Protein AF-A0A3C0WZW7-F1 (afdb_monomer_lite)

Foldseek 3Di:
DEAELVQQKDFDKDAAALPDQWWKKKFKDFPNDTQWIDDTHDHGGIDGMTGTDPCSSVVDDFDKTKIWIWMWIARPVVRDTDPDIDIGIDIYGYDD

Sequence (96 aa):
MDIDLTKRKASLVFGNPAKSNQDAIVQLVISDTVILQSGSLTPGTKATELDLAEGAEKKLTAGVYDGKFVVSFYDRATDRWATLNAEIPVTVTVTK

Structure (mmCIF, N/CA/C/O backbone):
data_AF-A0A3C0WZW7-F1
#
_entry.id   AF-A0A3C0WZW7-F1
#
loop_
_atom_site.group_PDB
_atom_site.id
_atom_site.type_symbol
_atom_site.label_atom_id
_atom_site.label_alt_id
_atom_site.label_comp_id
_atom_site.label_asym_id
_atom_site.label_entity_id
_atom_site.label_seq_id
_atom_site.pdbx_PDB_ins_code
_atom_site.Cartn_x
_atom_site.Cartn_y
_atom_site.Cartn_z
_atom_site.occupancy
_atom_site.B_iso_or_equiv
_atom_site.auth_seq_id
_atom_site.auth_comp_id
_atom_site.auth_asym_id
_atom_site.auth_atom_id
_atom_site.pdbx_PDB_model_num
ATOM 1 N N . MET A 1 1 ? 0.762 5.755 9.281 1.00 90.06 1 MET A N 1
ATOM 2 C CA . MET A 1 1 ? -0.077 6.182 8.137 1.00 90.06 1 MET A CA 1
ATOM 3 C C . MET A 1 1 ? -1.507 6.313 8.609 1.00 90.06 1 MET A C 1
ATOM 5 O O . MET A 1 1 ? -1.848 5.654 9.585 1.00 90.06 1 MET A O 1
ATOM 9 N N . ASP A 1 2 ? -2.325 7.095 7.914 1.00 94.38 2 ASP A N 1
ATOM 10 C CA . ASP A 1 2 ? -3.684 7.411 8.358 1.00 94.38 2 ASP A CA 1
ATOM 11 C C . ASP A 1 2 ? -4.720 6.941 7.337 1.00 94.38 2 ASP A C 1
ATOM 13 O O . ASP A 1 2 ? -4.535 7.121 6.129 1.00 94.38 2 ASP A O 1
ATOM 17 N N . ILE A 1 3 ? -5.801 6.341 7.832 1.00 96.19 3 ILE A N 1
ATOM 18 C CA . ILE A 1 3 ? -6.982 5.932 7.069 1.00 96.19 3 ILE A CA 1
ATOM 19 C C . ILE A 1 3 ? -8.182 6.720 7.580 1.00 96.19 3 ILE A C 1
ATOM 21 O O . ILE A 1 3 ? -8.480 6.674 8.768 1.00 96.19 3 ILE A O 1
ATOM 25 N N . ASP A 1 4 ? -8.904 7.368 6.673 1.00 95.94 4 ASP A N 1
ATOM 26 C CA . ASP A 1 4 ? -10.168 8.050 6.935 1.00 95.94 4 ASP A CA 1
ATOM 27 C C . ASP A 1 4 ? -11.314 7.195 6.370 1.00 95.94 4 ASP A C 1
ATOM 29 O O . ASP A 1 4 ? -11.477 7.067 5.150 1.00 95.94 4 ASP A O 1
ATOM 33 N N . LEU A 1 5 ? -12.100 6.575 7.257 1.00 94.19 5 LEU A N 1
ATOM 34 C CA . LEU A 1 5 ? -13.209 5.694 6.870 1.00 94.19 5 LEU A CA 1
ATOM 35 C C . LEU A 1 5 ? -14.392 6.453 6.258 1.00 94.19 5 LEU A C 1
ATOM 37 O O . LEU A 1 5 ? -15.138 5.867 5.473 1.00 94.19 5 LEU A O 1
ATOM 41 N N . THR A 1 6 ? -14.563 7.738 6.577 1.00 93.06 6 THR A N 1
ATOM 42 C CA . THR A 1 6 ? -15.632 8.573 6.012 1.00 93.06 6 THR A CA 1
ATOM 43 C C . THR A 1 6 ? -15.308 8.955 4.574 1.00 93.06 6 THR A C 1
ATOM 45 O O . THR A 1 6 ? -16.166 8.864 3.695 1.00 93.06 6 THR A O 1
ATOM 48 N N . LYS A 1 7 ? -14.052 9.324 4.302 1.00 94.19 7 LYS A N 1
ATOM 49 C CA . LYS A 1 7 ? -13.572 9.596 2.941 1.00 94.19 7 LYS A CA 1
ATOM 50 C C . LYS A 1 7 ? -13.263 8.329 2.150 1.00 94.19 7 LYS A C 1
ATOM 52 O O . LYS A 1 7 ? -13.147 8.412 0.933 1.00 94.19 7 LYS A O 1
ATOM 57 N N . ARG A 1 8 ? -13.135 7.181 2.828 1.00 94.50 8 ARG A N 1
ATOM 58 C CA . ARG A 1 8 ? -12.667 5.901 2.270 1.00 94.50 8 ARG A CA 1
ATOM 59 C C . ARG A 1 8 ? -11.294 6.041 1.612 1.00 94.50 8 ARG A C 1
ATOM 61 O O . ARG A 1 8 ? -11.050 5.480 0.548 1.00 94.50 8 ARG A O 1
ATOM 68 N N . LYS A 1 9 ? -10.397 6.786 2.262 1.00 94.81 9 LYS A N 1
ATOM 69 C CA . LYS A 1 9 ? -9.061 7.099 1.742 1.00 94.81 9 LYS A CA 1
ATOM 70 C C . LYS A 1 9 ? -7.966 6.869 2.765 1.00 94.81 9 LYS A C 1
ATOM 72 O O . LYS A 1 9 ? -8.195 6.987 3.966 1.00 94.81 9 LYS A O 1
ATOM 77 N N . ALA A 1 10 ? -6.763 6.599 2.276 1.00 94.44 10 ALA A N 1
ATOM 78 C CA . ALA A 1 10 ? -5.565 6.515 3.090 1.00 94.44 10 ALA A CA 1
ATOM 79 C C . ALA A 1 10 ? -4.457 7.421 2.560 1.00 94.44 10 ALA A C 1
ATOM 81 O O . ALA A 1 10 ? -4.250 7.527 1.350 1.00 94.44 10 ALA A O 1
ATOM 82 N N . SER A 1 11 ? -3.699 8.008 3.484 1.00 91.50 11 SER A N 1
ATOM 83 C CA . SER A 1 11 ? -2.497 8.781 3.170 1.00 91.50 11 SER A CA 1
ATOM 84 C C . SER A 1 11 ? -1.266 7.876 3.202 1.00 91.50 11 SER A C 1
ATOM 86 O O . SER A 1 11 ? -0.954 7.269 4.227 1.00 91.50 11 SER A O 1
ATOM 88 N N . LEU A 1 12 ? -0.540 7.809 2.089 1.00 89.81 12 LEU A N 1
ATOM 89 C CA . LEU A 1 12 ? 0.700 7.044 1.938 1.00 89.81 12 LEU A CA 1
ATOM 90 C C . LEU A 1 12 ? 1.614 7.809 1.002 1.00 89.81 12 LEU A C 1
ATOM 92 O O . LEU A 1 12 ? 1.194 8.105 -0.102 1.00 89.81 12 LEU A O 1
ATOM 96 N N . VAL A 1 13 ? 2.874 8.024 1.369 1.00 89.69 13 VAL A N 1
ATOM 97 C CA . VAL A 1 13 ? 3.875 8.554 0.436 1.00 89.69 13 VAL A CA 1
ATOM 98 C C . VAL A 1 13 ? 4.778 7.420 -0.029 1.00 89.69 13 VAL A C 1
ATOM 100 O O . VAL A 1 13 ? 5.656 6.978 0.707 1.00 89.69 13 VAL A O 1
ATOM 103 N N . PHE A 1 14 ? 4.573 6.966 -1.263 1.00 91.31 14 PHE A N 1
ATOM 104 C CA . PHE A 1 14 ? 5.459 6.015 -1.931 1.00 91.31 14 PHE A CA 1
ATOM 105 C C . PHE A 1 14 ? 5.828 6.536 -3.319 1.00 91.31 14 PHE A C 1
ATOM 107 O O . PHE A 1 14 ? 4.953 6.896 -4.103 1.00 91.31 14 PHE A O 1
ATOM 114 N N . GLY A 1 15 ? 7.122 6.574 -3.636 1.00 93.25 15 GLY A N 1
ATOM 115 C CA . GLY A 1 15 ? 7.626 6.997 -4.942 1.00 93.25 15 GLY A CA 1
ATOM 116 C C . GLY A 1 15 ? 8.411 5.884 -5.617 1.00 93.25 15 GLY A C 1
ATOM 117 O O . GLY A 1 15 ? 9.309 5.319 -4.999 1.00 93.25 15 GLY A O 1
ATOM 118 N N . ASN A 1 16 ? 8.115 5.612 -6.889 1.00 94.38 16 ASN A N 1
ATOM 119 C CA . ASN A 1 16 ? 8.959 4.768 -7.725 1.00 94.38 16 ASN A CA 1
ATOM 120 C C . ASN A 1 16 ? 10.080 5.638 -8.332 1.00 94.38 16 ASN A C 1
ATOM 122 O O . ASN A 1 16 ? 9.778 6.543 -9.118 1.00 94.38 16 ASN A O 1
ATOM 126 N N . PRO A 1 17 ? 11.365 5.429 -7.984 1.00 93.25 17 PRO A N 1
ATOM 127 C CA . PRO A 1 17 ? 12.455 6.259 -8.491 1.00 93.25 17 PRO A CA 1
ATOM 128 C C . PRO A 1 17 ? 12.511 6.292 -10.023 1.00 93.25 17 PRO A C 1
ATOM 130 O O . PRO A 1 17 ? 12.318 5.278 -10.684 1.00 93.25 17 PRO A O 1
ATOM 133 N N . ALA A 1 18 ? 12.873 7.438 -10.608 1.00 92.25 18 ALA A N 1
ATOM 134 C CA . ALA A 1 18 ? 12.990 7.583 -12.068 1.00 92.25 18 ALA A CA 1
ATOM 135 C C . ALA A 1 18 ? 14.049 6.662 -12.703 1.00 92.25 18 ALA A C 1
ATOM 137 O O . ALA A 1 18 ? 13.983 6.369 -13.889 1.00 92.25 18 ALA A O 1
ATOM 138 N N . LYS A 1 19 ? 15.027 6.206 -11.911 1.00 91.19 19 LYS A N 1
ATOM 139 C CA . LYS A 1 19 ? 16.056 5.247 -12.339 1.00 91.19 19 LYS A CA 1
ATOM 140 C C . LYS A 1 19 ? 15.605 3.785 -12.241 1.00 91.19 19 LYS A C 1
ATOM 142 O O . LYS A 1 19 ? 16.391 2.906 -12.579 1.00 91.19 19 LYS A O 1
ATOM 147 N N . SER A 1 20 ? 14.399 3.522 -11.736 1.00 88.19 20 SER A N 1
ATOM 148 C CA . SER A 1 20 ? 13.856 2.169 -11.692 1.00 88.19 20 SER A CA 1
ATOM 149 C C . SER A 1 20 ? 13.656 1.639 -13.108 1.00 88.19 20 SER A C 1
ATOM 151 O O . SER A 1 20 ? 13.237 2.366 -14.007 1.00 88.19 20 SER A O 1
ATOM 153 N N . ASN A 1 21 ? 13.946 0.359 -13.294 1.00 89.31 21 ASN A N 1
ATOM 154 C CA . ASN A 1 21 ? 13.645 -0.391 -14.508 1.00 89.31 21 ASN A CA 1
ATOM 155 C C . ASN A 1 21 ? 12.337 -1.193 -14.388 1.00 89.31 21 ASN A C 1
ATOM 157 O O . ASN A 1 21 ? 11.978 -1.899 -15.324 1.00 89.31 21 ASN A O 1
ATOM 161 N N . GLN A 1 22 ? 11.642 -1.101 -13.252 1.00 92.38 22 GLN A N 1
ATOM 162 C CA . GLN A 1 22 ? 10.438 -1.870 -12.948 1.00 92.38 22 GLN A CA 1
ATOM 163 C C . GLN A 1 22 ? 9.302 -0.944 -12.517 1.00 92.38 22 GLN A C 1
ATOM 165 O O . GLN A 1 22 ? 9.507 0.067 -11.832 1.00 92.38 22 GLN A O 1
ATOM 170 N N . ASP A 1 23 ? 8.091 -1.317 -12.905 1.00 94.44 23 ASP A N 1
ATOM 171 C CA . ASP A 1 23 ? 6.878 -0.750 -12.338 1.00 94.44 23 ASP A CA 1
ATOM 172 C C . ASP A 1 23 ? 6.679 -1.307 -10.922 1.00 94.44 23 ASP A C 1
ATOM 174 O O . ASP A 1 23 ? 7.098 -2.425 -10.621 1.00 94.44 23 ASP A O 1
ATOM 178 N N . ALA A 1 24 ? 6.038 -0.536 -10.048 1.00 94.81 24 ALA A N 1
ATOM 179 C CA . ALA A 1 24 ? 5.757 -0.953 -8.680 1.00 94.81 24 ALA A CA 1
ATOM 180 C C . ALA A 1 24 ? 4.252 -0.958 -8.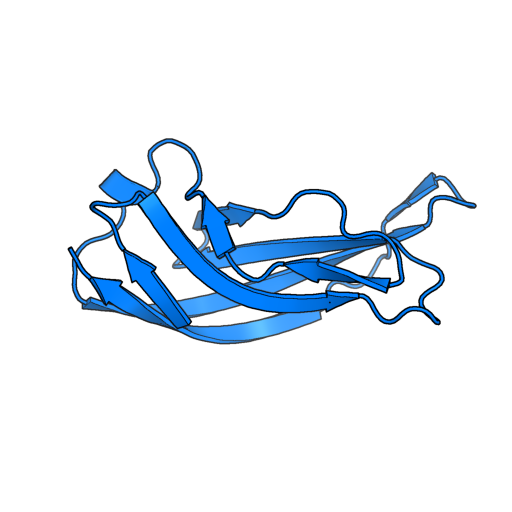406 1.00 94.81 24 ALA A C 1
ATOM 182 O O . ALA A 1 24 ? 3.536 -0.045 -8.813 1.00 94.81 24 ALA A O 1
ATOM 183 N N . ILE A 1 25 ? 3.780 -1.953 -7.662 1.00 95.38 25 ILE A N 1
ATOM 184 C CA . ILE A 1 25 ? 2.450 -1.958 -7.051 1.00 95.38 25 ILE A CA 1
ATOM 185 C C . ILE A 1 25 ? 2.629 -2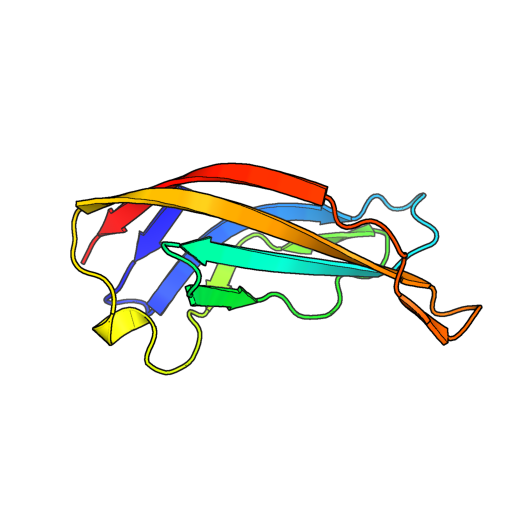.001 -5.542 1.00 95.38 25 ILE A C 1
ATOM 187 O O . ILE A 1 25 ? 3.404 -2.807 -5.028 1.00 95.38 25 ILE A O 1
ATOM 191 N N . VAL A 1 26 ? 1.899 -1.142 -4.836 1.00 95.75 26 VAL A N 1
ATOM 192 C CA . VAL A 1 26 ? 1.923 -1.061 -3.378 1.00 95.75 26 VAL A CA 1
ATOM 193 C C . VAL A 1 26 ? 0.569 -1.474 -2.830 1.00 95.75 26 VAL A C 1
ATOM 195 O O . VAL A 1 26 ? -0.460 -0.926 -3.222 1.00 95.75 26 VAL A O 1
ATOM 198 N N . GLN A 1 27 ? 0.572 -2.416 -1.896 1.00 96.56 27 GLN A N 1
ATOM 199 C CA . GLN A 1 27 ? -0.611 -2.860 -1.168 1.00 96.56 27 GLN A CA 1
ATOM 200 C C . GLN A 1 27 ? -0.420 -2.615 0.320 1.00 96.56 27 GLN A C 1
ATOM 202 O O . GLN A 1 27 ? 0.664 -2.861 0.839 1.00 96.56 27 GLN A O 1
ATOM 207 N N . LEU A 1 28 ? -1.471 -2.188 1.016 1.00 96.56 28 LEU A N 1
ATOM 208 C CA . LEU A 1 28 ? -1.504 -2.239 2.476 1.00 96.56 28 LEU A CA 1
ATOM 209 C C . LEU A 1 28 ? -2.233 -3.502 2.906 1.00 96.56 28 LEU A C 1
ATOM 211 O O . LEU A 1 28 ? -3.383 -3.715 2.516 1.00 96.56 28 LEU A O 1
ATOM 215 N N . VAL A 1 29 ? -1.592 -4.281 3.766 1.00 96.38 29 VAL A N 1
ATOM 216 C CA . VAL A 1 29 ? -2.176 -5.467 4.382 1.00 96.38 29 VAL A CA 1
ATOM 217 C C . VAL A 1 29 ? -2.283 -5.244 5.885 1.00 96.38 29 VAL A C 1
ATOM 219 O O . VAL A 1 29 ? -1.291 -4.920 6.538 1.00 96.38 29 VAL A O 1
ATOM 222 N N . ILE A 1 30 ? -3.484 -5.429 6.430 1.00 95.81 30 ILE A N 1
ATOM 223 C CA . ILE A 1 30 ? -3.756 -5.453 7.873 1.00 95.81 30 ILE A CA 1
ATOM 224 C C . ILE A 1 30 ? -4.431 -6.789 8.169 1.00 95.81 30 ILE A C 1
ATOM 226 O O . ILE A 1 30 ? -5.427 -7.116 7.524 1.00 95.81 30 ILE A O 1
ATOM 230 N N . SER A 1 31 ? -3.881 -7.569 9.106 1.00 92.12 31 SER A N 1
ATOM 231 C CA . SER A 1 31 ? -4.407 -8.896 9.480 1.00 92.12 31 SER A CA 1
ATOM 232 C C . SER A 1 31 ? -4.745 -9.773 8.259 1.00 92.12 31 SER A C 1
ATOM 234 O O . SER A 1 31 ? -5.884 -10.203 8.083 1.00 92.12 31 SER A O 1
ATOM 236 N N . ASP A 1 32 ? -3.768 -9.945 7.363 1.00 90.38 32 ASP A N 1
ATOM 237 C CA . ASP A 1 32 ? -3.863 -10.722 6.111 1.00 90.38 32 ASP A CA 1
ATOM 238 C C . ASP A 1 32 ? -4.949 -10.268 5.117 1.00 90.38 32 ASP A C 1
ATOM 240 O O . ASP A 1 32 ? -5.218 -10.931 4.116 1.00 90.38 32 ASP A O 1
ATOM 244 N N . THR A 1 33 ? -5.550 -9.098 5.340 1.00 92.75 33 THR A N 1
ATOM 245 C CA . THR A 1 33 ? -6.522 -8.492 4.431 1.00 92.75 33 THR A CA 1
ATOM 246 C C . THR A 1 33 ? -5.891 -7.319 3.697 1.00 92.75 33 THR A C 1
ATOM 248 O O . THR A 1 33 ? -5.376 -6.391 4.321 1.00 92.75 33 THR A O 1
ATOM 251 N N . VAL A 1 34 ? -5.979 -7.323 2.365 1.00 95.56 34 VAL A N 1
ATOM 252 C CA . VAL A 1 34 ? -5.618 -6.160 1.546 1.00 95.56 34 VAL A CA 1
ATOM 253 C C . VAL A 1 34 ? -6.654 -5.059 1.774 1.00 95.56 34 VAL A C 1
ATOM 255 O O . VAL A 1 34 ? -7.831 -5.224 1.458 1.00 95.56 34 VAL A O 1
ATOM 258 N N . ILE A 1 35 ? -6.211 -3.943 2.346 1.00 96.56 35 ILE A N 1
ATOM 259 C CA . ILE A 1 35 ? -7.054 -2.786 2.674 1.00 96.56 35 ILE A CA 1
ATOM 260 C C . ILE A 1 35 ? -7.105 -1.790 1.520 1.00 96.56 35 ILE A C 1
ATOM 262 O O . ILE A 1 35 ? -8.131 -1.157 1.292 1.00 96.56 35 ILE A O 1
ATOM 266 N N . LEU A 1 36 ? -6.002 -1.655 0.789 1.00 95.56 36 LEU A N 1
ATOM 267 C CA . LEU A 1 36 ? -5.891 -0.820 -0.401 1.00 95.56 36 LEU A CA 1
ATOM 268 C C . LEU A 1 36 ? -4.774 -1.337 -1.298 1.00 95.56 36 LEU A C 1
ATOM 270 O O . LEU A 1 36 ? -3.887 -2.075 -0.855 1.00 95.56 36 LEU A O 1
ATOM 274 N N . GLN A 1 37 ? -4.817 -0.912 -2.553 1.00 95.69 37 GLN A N 1
ATOM 275 C CA . GLN A 1 37 ? -3.822 -1.234 -3.559 1.00 95.69 37 GLN A CA 1
ATOM 276 C C . GLN A 1 37 ? -3.669 -0.053 -4.519 1.00 95.69 37 GLN A C 1
ATOM 278 O O . GLN A 1 37 ? -4.659 0.527 -4.960 1.00 95.69 37 GLN A O 1
ATOM 283 N N . SER A 1 38 ? -2.431 0.291 -4.864 1.00 94.88 38 SER A N 1
ATOM 284 C CA . SER A 1 38 ? -2.154 1.259 -5.921 1.00 94.88 38 SER A CA 1
ATOM 285 C C . SER A 1 38 ? -2.396 0.666 -7.312 1.00 94.88 38 SER A C 1
ATOM 287 O O . SER A 1 38 ? -2.316 -0.543 -7.526 1.00 94.88 38 SER A O 1
ATOM 289 N N . GLY A 1 39 ? -2.582 1.530 -8.308 1.00 92.81 39 GLY A N 1
ATOM 290 C CA . GLY A 1 39 ? -2.317 1.139 -9.695 1.00 92.81 39 GLY A CA 1
ATOM 291 C C . GLY A 1 39 ? -0.828 0.840 -9.929 1.00 92.81 39 GLY A C 1
ATOM 292 O O . GLY A 1 39 ? -0.009 0.929 -9.007 1.00 92.81 39 GLY A O 1
ATOM 293 N N . SER A 1 40 ? -0.472 0.536 -11.181 1.00 93.06 40 SER A N 1
ATOM 294 C CA . SER A 1 40 ? 0.936 0.444 -11.582 1.00 93.06 40 SER A CA 1
ATOM 295 C C . SER A 1 40 ? 1.612 1.812 -11.457 1.00 93.06 40 SER A C 1
ATOM 297 O O . SER A 1 40 ? 1.227 2.772 -12.128 1.00 93.06 40 SER A O 1
ATOM 299 N N . LEU A 1 41 ? 2.618 1.904 -10.591 1.00 94.69 41 LEU A N 1
ATOM 300 C CA . LEU A 1 41 ? 3.471 3.074 -10.438 1.00 94.69 41 LEU A CA 1
ATOM 301 C C . LEU A 1 41 ? 4.670 2.909 -11.365 1.00 94.69 41 LEU A C 1
ATOM 303 O O . LEU A 1 41 ? 5.630 2.213 -11.035 1.00 94.69 41 LEU A O 1
ATOM 307 N N . THR A 1 42 ? 4.634 3.553 -12.528 1.00 95.00 42 THR A N 1
ATOM 308 C CA . THR A 1 42 ? 5.767 3.553 -13.462 1.00 95.00 42 THR A CA 1
ATOM 309 C C . THR A 1 42 ? 6.956 4.340 -12.890 1.00 95.00 42 THR A C 1
ATOM 311 O O . THR A 1 42 ? 6.750 5.214 -12.037 1.00 95.00 42 THR A O 1
ATOM 314 N N . PRO A 1 43 ? 8.199 4.105 -13.350 1.00 94.62 43 PRO A N 1
ATOM 315 C CA . PRO A 1 43 ? 9.363 4.870 -12.901 1.00 94.62 43 PRO A CA 1
ATOM 316 C C . PRO A 1 43 ? 9.135 6.389 -12.962 1.00 94.62 43 PRO A C 1
ATOM 318 O O . PRO A 1 43 ? 8.623 6.915 -13.949 1.00 94.62 43 PRO A O 1
ATOM 321 N N . GLY A 1 44 ? 9.488 7.095 -11.886 1.00 95.50 44 GLY A N 1
ATOM 322 C CA . GLY A 1 44 ? 9.311 8.545 -11.742 1.00 95.50 44 GLY A CA 1
ATOM 323 C C . GLY A 1 44 ? 7.947 8.987 -11.196 1.00 95.50 44 GLY A C 1
ATOM 324 O O . GLY A 1 44 ? 7.747 10.182 -10.978 1.00 95.50 44 GLY A O 1
ATOM 325 N N . THR A 1 45 ? 7.017 8.060 -10.950 1.00 95.12 45 THR A N 1
ATOM 326 C CA . THR A 1 45 ? 5.690 8.366 -10.388 1.00 95.12 45 THR A CA 1
ATOM 327 C C . THR A 1 45 ? 5.624 8.130 -8.880 1.00 95.12 45 THR A C 1
ATOM 329 O O . THR A 1 45 ? 6.521 7.538 -8.275 1.00 95.12 45 THR A O 1
ATOM 332 N N . LYS A 1 46 ? 4.555 8.623 -8.246 1.00 94.31 46 LYS A N 1
ATOM 333 C CA . LYS A 1 46 ? 4.309 8.464 -6.810 1.00 94.31 46 LYS A CA 1
ATOM 334 C C . LYS A 1 46 ? 2.828 8.274 -6.510 1.00 94.31 46 LYS A C 1
ATOM 336 O O . LYS A 1 46 ? 1.983 8.830 -7.207 1.00 94.31 46 LYS A O 1
ATOM 341 N N . ALA A 1 47 ? 2.547 7.556 -5.430 1.00 93.25 47 ALA A N 1
ATOM 342 C CA . ALA A 1 47 ? 1.261 7.537 -4.754 1.00 93.25 47 ALA A CA 1
ATOM 343 C C . ALA A 1 47 ? 1.366 8.386 -3.480 1.00 93.25 47 ALA A C 1
ATOM 345 O O . ALA A 1 47 ? 2.350 8.282 -2.745 1.00 93.25 47 ALA A O 1
ATOM 346 N N . THR A 1 48 ? 0.375 9.249 -3.257 1.00 92.44 48 THR A N 1
ATOM 347 C CA . THR A 1 48 ? 0.260 10.098 -2.053 1.00 92.44 48 THR A CA 1
ATOM 348 C C . THR A 1 48 ? -1.033 9.843 -1.279 1.00 92.44 48 THR A C 1
ATOM 350 O O . THR A 1 48 ? -1.092 10.029 -0.066 1.00 92.44 48 THR A O 1
ATOM 353 N N . GLU A 1 49 ? -2.073 9.415 -1.989 1.00 93.62 49 GLU A N 1
ATOM 354 C CA . GLU A 1 49 ? -3.388 9.102 -1.450 1.00 93.62 49 GLU A CA 1
ATOM 355 C C . GLU A 1 49 ? -3.971 7.949 -2.268 1.00 93.62 49 GLU A C 1
ATOM 357 O O . GLU A 1 49 ? -3.790 7.913 -3.488 1.00 93.62 49 GLU A O 1
ATOM 362 N N . LEU A 1 50 ? -4.619 6.995 -1.603 1.00 95.69 50 LEU A N 1
ATOM 363 C CA . LEU A 1 50 ? -5.227 5.830 -2.241 1.00 95.69 50 LEU A CA 1
ATOM 364 C C . LEU A 1 50 ? -6.617 5.581 -1.665 1.00 95.69 50 LEU A C 1
ATOM 366 O O . LEU A 1 50 ? -6.833 5.731 -0.459 1.00 95.69 50 LEU A O 1
ATOM 370 N N . ASP A 1 51 ? -7.539 5.177 -2.532 1.00 95.56 51 ASP A N 1
ATOM 371 C CA . ASP A 1 51 ? -8.865 4.742 -2.118 1.00 95.56 51 ASP A CA 1
ATOM 372 C C . ASP A 1 51 ? -8.785 3.369 -1.439 1.00 95.56 51 ASP A C 1
ATOM 374 O O . ASP A 1 51 ? -7.960 2.514 -1.780 1.00 95.56 51 ASP A O 1
ATOM 378 N N . LEU A 1 52 ? -9.656 3.159 -0.456 1.00 95.44 52 LEU A N 1
ATOM 379 C CA . LEU A 1 52 ? -9.819 1.860 0.184 1.00 95.44 52 LEU A CA 1
ATOM 380 C C . LEU A 1 52 ? -10.414 0.860 -0.812 1.00 95.44 52 LEU A C 1
ATOM 382 O O . LEU A 1 52 ? -11.286 1.197 -1.616 1.00 95.44 52 LEU A O 1
ATOM 386 N N . ALA A 1 53 ? -9.977 -0.395 -0.715 1.00 94.31 53 ALA A N 1
ATOM 387 C CA . ALA A 1 53 ? -10.592 -1.490 -1.446 1.00 94.31 53 ALA A CA 1
ATOM 388 C C . ALA A 1 53 ? -12.082 -1.600 -1.088 1.00 94.31 53 ALA A C 1
ATOM 390 O O . ALA A 1 53 ? -12.511 -1.267 0.022 1.00 94.31 53 ALA A O 1
ATOM 391 N N . GLU A 1 54 ? -12.889 -2.079 -2.031 1.00 90.62 54 GLU A N 1
ATOM 392 C CA . GLU A 1 54 ? -14.330 -2.177 -1.831 1.00 90.62 54 GLU A CA 1
ATOM 393 C C . GLU A 1 54 ? -14.670 -3.043 -0.605 1.00 90.62 54 GLU A C 1
ATOM 395 O O . GLU A 1 54 ? -14.226 -4.185 -0.476 1.00 90.62 54 GLU A O 1
ATOM 400 N N . GLY A 1 55 ? -15.443 -2.482 0.330 1.00 88.38 55 GLY A N 1
ATOM 401 C CA . GLY A 1 55 ? -15.835 -3.160 1.563 1.00 88.38 55 GLY A CA 1
ATOM 402 C C . GLY A 1 55 ? -14.751 -3.216 2.643 1.00 88.38 55 GLY A C 1
ATOM 403 O O . GLY A 1 55 ? -15.037 -3.715 3.735 1.00 88.38 55 GLY A O 1
ATOM 404 N N . ALA A 1 56 ? -13.543 -2.691 2.404 1.00 90.81 56 ALA A N 1
ATOM 405 C CA . ALA A 1 56 ? -12.499 -2.612 3.426 1.00 90.81 56 ALA A CA 1
ATOM 406 C C . ALA A 1 56 ? -12.925 -1.713 4.596 1.00 90.81 56 ALA A C 1
ATOM 408 O O . ALA A 1 56 ? -12.627 -2.025 5.748 1.00 90.81 56 ALA A O 1
ATOM 409 N N . GLU A 1 57 ? -13.712 -0.662 4.334 1.00 89.12 57 GLU A N 1
ATOM 410 C CA . GLU A 1 57 ? -14.214 0.233 5.381 1.00 89.12 57 GLU A CA 1
ATOM 411 C C . GLU A 1 57 ? -15.120 -0.466 6.409 1.00 89.12 57 GLU A C 1
ATOM 413 O O . GLU A 1 57 ? -15.243 -0.006 7.539 1.00 89.12 57 GLU A O 1
ATOM 418 N N . LYS A 1 58 ? -15.733 -1.599 6.040 1.00 90.19 58 LYS A N 1
ATOM 419 C CA . LYS A 1 58 ? -16.594 -2.399 6.929 1.00 90.19 58 LYS A CA 1
ATOM 420 C C . LYS A 1 58 ? -15.802 -3.351 7.824 1.00 90.19 58 LYS A C 1
ATOM 422 O O . LYS A 1 58 ? -16.358 -3.896 8.772 1.00 90.19 58 LYS A O 1
ATOM 427 N N . LYS A 1 59 ? -14.529 -3.586 7.494 1.00 89.81 59 LYS A N 1
ATOM 428 C CA . LYS A 1 59 ? -13.622 -4.485 8.222 1.00 89.81 59 LYS A CA 1
ATOM 429 C C . LYS A 1 59 ? -12.746 -3.748 9.232 1.00 89.81 59 LYS A C 1
ATOM 431 O O . LYS A 1 59 ? -12.056 -4.390 10.015 1.00 89.81 59 LYS A O 1
ATOM 436 N N . LEU A 1 60 ? -12.764 -2.418 9.201 1.00 92.94 60 LEU A N 1
ATOM 437 C CA . LEU A 1 60 ? -11.963 -1.561 10.061 1.00 92.94 60 LEU A CA 1
ATOM 438 C C . LEU A 1 60 ? -12.863 -0.757 11.001 1.00 92.94 60 LEU A C 1
ATOM 440 O O . LEU A 1 60 ? -13.968 -0.348 10.649 1.00 92.94 60 LEU A O 1
ATOM 444 N N . THR A 1 61 ? -12.353 -0.496 12.197 1.00 94.62 61 THR A N 1
ATOM 445 C CA . THR A 1 61 ? -12.937 0.439 13.163 1.00 94.62 61 THR A CA 1
ATOM 446 C C . THR A 1 61 ? -11.906 1.503 13.508 1.00 94.62 61 THR A C 1
ATOM 448 O O . THR A 1 61 ? -10.717 1.301 13.280 1.00 94.62 61 THR A O 1
ATOM 451 N N . ALA A 1 62 ? -12.339 2.640 14.056 1.00 95.94 62 ALA A N 1
ATOM 452 C CA . ALA A 1 62 ? -11.395 3.653 14.517 1.00 95.94 62 ALA A CA 1
ATOM 453 C C . ALA A 1 62 ? -10.461 3.060 15.588 1.00 95.94 62 ALA A C 1
ATOM 455 O O . ALA A 1 62 ? -10.928 2.389 16.510 1.00 95.94 62 ALA A O 1
ATOM 456 N N . GLY A 1 63 ? -9.154 3.280 15.451 1.00 96.88 63 GLY A N 1
ATOM 457 C CA . GLY A 1 63 ? -8.148 2.631 16.289 1.00 96.88 63 GLY A CA 1
ATOM 458 C C . GLY A 1 63 ? -6.765 2.588 15.646 1.00 96.88 63 GLY A C 1
ATOM 459 O O . GLY A 1 63 ? -6.535 3.193 14.602 1.00 96.88 63 GLY A O 1
ATOM 460 N N . VAL A 1 64 ? -5.843 1.872 16.288 1.00 97.31 64 VAL A N 1
ATOM 461 C CA . VAL A 1 64 ? -4.466 1.682 15.811 1.00 97.31 64 VAL A CA 1
ATOM 462 C C . VAL A 1 64 ? -4.254 0.211 15.468 1.00 97.31 64 VAL A C 1
ATOM 464 O O . VAL A 1 64 ? -4.642 -0.662 16.242 1.00 97.31 64 VAL A O 1
ATOM 467 N N . TYR A 1 65 ? -3.638 -0.048 14.319 1.00 96.88 65 TYR A N 1
ATOM 468 C CA . TYR A 1 65 ? -3.367 -1.383 13.798 1.00 96.88 65 TYR A CA 1
ATOM 469 C C . TYR A 1 65 ? -1.905 -1.514 13.389 1.00 96.88 65 TYR A C 1
ATOM 471 O O . TYR A 1 65 ? -1.308 -0.570 12.865 1.00 96.88 65 TYR A O 1
ATOM 479 N N . ASP A 1 66 ? -1.369 -2.719 13.540 1.00 97.25 66 ASP A N 1
ATOM 480 C CA . ASP A 1 66 ? -0.151 -3.119 12.851 1.00 97.25 66 ASP A CA 1
ATOM 481 C C . ASP A 1 66 ? -0.507 -3.606 11.448 1.00 97.25 66 ASP A C 1
ATOM 483 O O . ASP A 1 66 ? -1.375 -4.462 11.251 1.00 97.25 66 ASP A O 1
ATOM 487 N N . GLY A 1 67 ? 0.165 -3.037 10.458 1.00 96.06 67 GLY A N 1
ATOM 488 C CA . GLY A 1 67 ? 0.041 -3.426 9.067 1.00 96.06 67 GLY A CA 1
ATOM 489 C C . GLY A 1 67 ? 1.402 -3.570 8.412 1.00 96.06 67 GLY A C 1
ATOM 490 O O . GLY A 1 67 ? 2.456 -3.330 9.007 1.00 96.06 67 GLY A O 1
ATOM 491 N N . LYS A 1 68 ? 1.377 -3.943 7.140 1.00 96.88 68 LYS A N 1
ATOM 492 C CA . LYS A 1 68 ? 2.558 -3.932 6.286 1.00 96.88 68 LYS A CA 1
ATOM 493 C C . LYS A 1 68 ? 2.211 -3.439 4.897 1.00 96.88 68 LYS A C 1
ATOM 495 O O . LYS A 1 68 ? 1.154 -3.767 4.358 1.00 96.88 68 LYS A O 1
ATOM 500 N N . PHE A 1 69 ? 3.126 -2.685 4.306 1.00 95.69 69 PHE A N 1
ATOM 501 C CA . PHE A 1 69 ? 3.132 -2.503 2.869 1.00 95.69 69 PHE A CA 1
ATOM 502 C C . PHE A 1 69 ? 3.786 -3.702 2.209 1.00 95.69 69 PHE A C 1
ATOM 504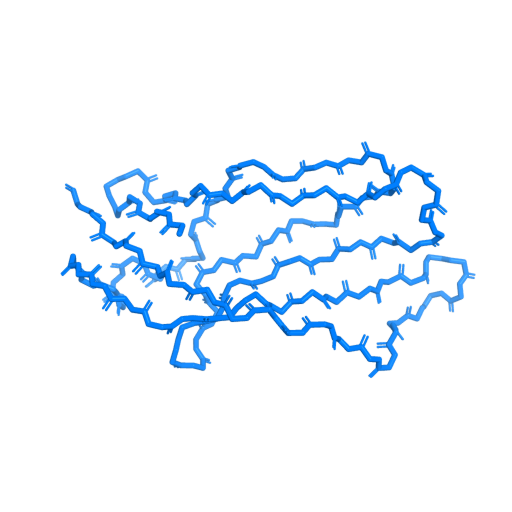 O O . PHE A 1 69 ? 4.899 -4.072 2.575 1.00 95.69 69 PHE A O 1
ATOM 511 N N . VAL A 1 70 ? 3.107 -4.274 1.225 1.00 96.19 70 VAL A N 1
ATOM 512 C CA . VAL A 1 70 ? 3.682 -5.247 0.300 1.00 96.19 70 VAL A CA 1
ATOM 513 C C . VAL A 1 70 ? 3.918 -4.518 -1.013 1.00 96.19 70 VAL A C 1
ATOM 515 O O . VAL A 1 70 ? 2.976 -4.035 -1.643 1.00 96.19 70 VAL A O 1
ATOM 518 N N . VAL A 1 71 ? 5.185 -4.397 -1.397 1.00 95.12 71 VAL A N 1
ATOM 519 C CA . VAL A 1 71 ? 5.598 -3.772 -2.652 1.00 95.12 71 VAL A CA 1
ATOM 520 C C . VAL A 1 71 ? 6.036 -4.869 -3.607 1.00 95.12 71 VAL A C 1
ATOM 522 O O . VAL A 1 71 ? 7.010 -5.578 -3.3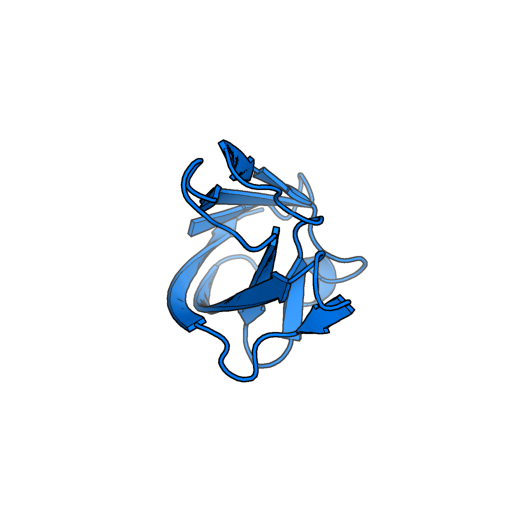46 1.00 95.12 71 VAL A O 1
ATOM 525 N N . SER A 1 72 ? 5.297 -4.997 -4.702 1.00 95.06 72 SER A N 1
ATOM 526 C CA . SER A 1 72 ? 5.578 -5.946 -5.777 1.00 95.06 72 SER A CA 1
ATOM 527 C C . SER A 1 72 ? 6.121 -5.191 -6.982 1.00 95.06 72 SER A C 1
ATOM 529 O O . SER A 1 72 ? 5.643 -4.098 -7.292 1.00 95.06 72 SER A O 1
ATOM 531 N N . PHE A 1 73 ? 7.096 -5.776 -7.672 1.00 92.75 73 PHE A N 1
ATOM 532 C CA . PHE A 1 73 ? 7.720 -5.152 -8.833 1.00 92.75 73 PHE A CA 1
ATOM 533 C C . PHE A 1 73 ? 7.436 -5.935 -10.107 1.00 92.75 73 PHE A C 1
ATOM 535 O O . PHE A 1 73 ? 7.514 -7.164 -10.124 1.00 92.75 73 PHE A O 1
ATOM 542 N N . TYR A 1 74 ? 7.130 -5.207 -11.174 1.00 92.44 74 TYR A N 1
ATOM 543 C CA . TYR A 1 74 ? 6.824 -5.760 -12.481 1.00 92.44 74 TYR A CA 1
ATOM 544 C C . TYR A 1 74 ? 7.816 -5.258 -13.525 1.00 92.44 74 TYR A C 1
ATOM 546 O O . TYR A 1 74 ? 7.960 -4.053 -13.746 1.00 92.44 74 TYR A O 1
ATOM 554 N N . ASP A 1 75 ? 8.489 -6.189 -14.191 1.00 89.75 75 ASP A N 1
ATOM 555 C CA . ASP A 1 75 ? 9.350 -5.900 -15.326 1.00 89.75 75 ASP A CA 1
ATOM 556 C C . ASP A 1 75 ? 8.537 -5.983 -16.624 1.00 89.75 75 ASP A C 1
ATOM 558 O O . ASP A 1 75 ? 8.220 -7.065 -17.122 1.00 89.75 75 ASP A O 1
ATOM 562 N N . ARG A 1 76 ? 8.226 -4.813 -17.195 1.00 81.81 76 ARG A N 1
ATOM 563 C CA . ARG A 1 76 ? 7.511 -4.696 -18.474 1.00 81.81 76 ARG A CA 1
ATOM 564 C C . ARG A 1 76 ? 8.323 -5.178 -19.675 1.00 81.81 76 ARG A C 1
ATOM 566 O O . ARG A 1 76 ? 7.728 -5.503 -20.695 1.00 81.81 76 ARG A O 1
ATOM 573 N N . ALA A 1 77 ? 9.654 -5.198 -19.595 1.00 85.62 77 ALA A N 1
ATOM 574 C CA . ALA A 1 77 ? 10.496 -5.641 -20.704 1.00 85.62 77 ALA A CA 1
ATOM 575 C C . ALA A 1 77 ? 10.504 -7.169 -20.827 1.00 85.62 77 ALA A C 1
ATOM 577 O O . ALA A 1 77 ? 10.589 -7.696 -21.935 1.00 85.62 77 ALA A O 1
AT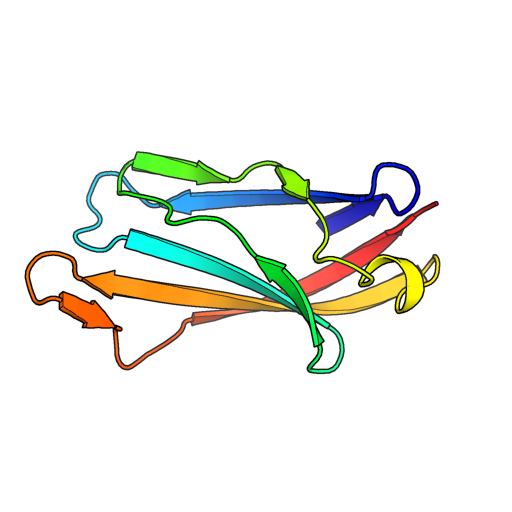OM 578 N N . THR A 1 78 ? 10.411 -7.875 -19.697 1.00 88.25 78 THR A N 1
ATOM 579 C CA . THR A 1 78 ? 10.395 -9.346 -19.659 1.00 88.25 78 THR A CA 1
ATOM 580 C C . THR A 1 78 ? 9.013 -9.947 -19.411 1.00 88.25 78 THR A C 1
ATOM 582 O O . THR A 1 78 ? 8.880 -11.169 -19.473 1.00 88.25 78 THR A O 1
ATOM 585 N N . ASP A 1 79 ? 8.004 -9.103 -19.177 1.00 86.50 79 ASP A N 1
ATOM 586 C CA . ASP A 1 79 ? 6.618 -9.467 -18.855 1.00 86.50 79 ASP A CA 1
ATOM 587 C C . ASP A 1 79 ? 6.529 -10.380 -17.618 1.00 86.50 79 ASP A C 1
ATOM 589 O O . ASP A 1 79 ? 5.855 -11.411 -17.599 1.00 86.50 79 ASP A O 1
ATOM 593 N N . ARG A 1 80 ? 7.309 -10.044 -16.581 1.00 90.94 80 ARG A N 1
ATOM 594 C CA . ARG A 1 80 ? 7.481 -10.881 -15.386 1.00 90.94 80 ARG A CA 1
ATOM 595 C C . ARG A 1 80 ? 7.409 -10.074 -14.103 1.00 90.94 80 ARG A C 1
ATOM 597 O O . ARG A 1 80 ? 7.967 -8.987 -13.983 1.00 90.94 80 ARG A O 1
ATOM 604 N N . TRP A 1 81 ? 6.785 -10.680 -13.102 1.00 90.31 81 TRP A N 1
ATOM 605 C CA . TRP A 1 81 ? 6.903 -10.240 -11.718 1.00 90.31 81 TRP A CA 1
ATOM 606 C C . TRP A 1 81 ? 8.283 -10.580 -11.167 1.00 90.31 81 TRP A C 1
ATOM 608 O O . TRP A 1 81 ? 8.836 -11.647 -11.452 1.00 90.31 81 TRP A O 1
ATOM 618 N N . ALA A 1 82 ? 8.824 -9.685 -10.348 1.00 87.06 82 ALA A N 1
ATOM 619 C CA . ALA A 1 82 ? 9.977 -9.998 -9.529 1.00 87.06 82 ALA A CA 1
ATOM 620 C C . ALA A 1 82 ? 9.625 -11.134 -8.559 1.00 87.06 82 ALA A C 1
ATOM 622 O O . ALA A 1 82 ? 8.539 -11.174 -7.986 1.00 87.06 82 ALA A O 1
ATOM 623 N N . THR A 1 83 ? 10.566 -12.051 -8.347 1.00 83.31 83 THR A N 1
ATOM 624 C CA . THR A 1 83 ? 10.382 -13.168 -7.408 1.00 83.31 83 THR A CA 1
ATOM 625 C C . THR A 1 83 ? 10.341 -12.700 -5.949 1.00 83.31 83 THR A C 1
ATOM 627 O O . THR A 1 83 ? 9.810 -13.403 -5.094 1.00 83.31 83 THR A O 1
ATOM 630 N N . LEU A 1 84 ? 10.918 -11.530 -5.654 1.00 83.56 84 LEU A N 1
ATOM 631 C CA . LEU A 1 84 ? 10.997 -10.969 -4.310 1.00 83.56 84 LEU A CA 1
ATOM 632 C C . LEU A 1 84 ? 10.108 -9.729 -4.187 1.00 83.56 84 LEU A C 1
ATOM 634 O O . LEU A 1 84 ? 10.302 -8.749 -4.906 1.00 83.56 84 LEU A O 1
ATOM 638 N N . ASN A 1 85 ? 9.207 -9.763 -3.208 1.00 89.44 85 ASN A N 1
ATOM 639 C CA . ASN A 1 85 ? 8.458 -8.597 -2.755 1.00 89.44 85 ASN A CA 1
ATOM 640 C C . ASN A 1 85 ? 9.169 -7.954 -1.563 1.00 89.44 85 ASN A C 1
ATOM 642 O O . ASN A 1 85 ? 9.781 -8.647 -0.747 1.00 89.44 85 ASN A O 1
ATOM 646 N N . ALA A 1 86 ? 9.055 -6.634 -1.438 1.00 91.50 86 ALA A N 1
ATOM 647 C CA . ALA A 1 86 ? 9.479 -5.937 -0.231 1.00 91.50 86 ALA A CA 1
ATOM 648 C C . ALA A 1 86 ? 8.295 -5.818 0.733 1.00 91.50 86 ALA A C 1
ATOM 650 O O . ALA A 1 86 ? 7.225 -5.343 0.349 1.00 91.50 86 ALA A O 1
ATOM 651 N N . GLU A 1 87 ? 8.497 -6.220 1.986 1.00 95.19 87 GLU A N 1
ATOM 652 C CA . GLU A 1 87 ? 7.529 -6.015 3.062 1.00 95.19 87 GLU A CA 1
ATOM 653 C C . GLU A 1 87 ? 8.044 -4.944 4.022 1.00 95.19 87 GLU A C 1
ATOM 655 O O . GLU A 1 87 ? 9.144 -5.059 4.563 1.00 95.19 87 GLU A O 1
ATOM 660 N N . ILE A 1 88 ? 7.256 -3.891 4.227 1.00 93.94 88 ILE A N 1
ATOM 661 C CA . ILE A 1 88 ? 7.620 -2.761 5.085 1.00 93.94 88 ILE A CA 1
ATOM 662 C C . ILE A 1 88 ? 6.567 -2.655 6.191 1.00 93.94 88 ILE A C 1
ATOM 664 O O . ILE A 1 88 ? 5.422 -2.308 5.886 1.00 93.94 88 ILE A O 1
ATOM 668 N N . PRO A 1 89 ? 6.900 -2.953 7.459 1.00 95.81 89 PRO A N 1
ATOM 669 C CA . PRO A 1 89 ? 5.948 -2.827 8.556 1.00 95.81 89 PRO A CA 1
ATOM 670 C C . PRO A 1 89 ? 5.544 -1.363 8.753 1.00 95.81 89 PRO A C 1
ATOM 672 O O . PRO A 1 89 ? 6.357 -0.449 8.595 1.00 95.81 89 PRO A O 1
ATOM 675 N N . VAL A 1 90 ? 4.280 -1.132 9.100 1.00 95.44 90 VAL A N 1
ATOM 676 C CA . VAL A 1 90 ? 3.732 0.208 9.310 1.00 95.44 90 VAL A CA 1
ATOM 677 C C . VAL A 1 90 ? 2.659 0.196 10.393 1.00 95.44 90 VAL A C 1
ATOM 679 O O . VAL A 1 90 ? 1.800 -0.680 10.428 1.00 95.44 90 VAL A O 1
ATOM 682 N N . THR A 1 91 ? 2.664 1.216 11.246 1.00 96.62 91 THR A N 1
ATOM 683 C CA . THR A 1 91 ? 1.548 1.489 12.155 1.00 96.62 91 THR A CA 1
ATOM 684 C C . THR A 1 91 ? 0.479 2.303 11.426 1.00 96.62 91 THR A C 1
ATOM 686 O O . THR A 1 91 ? 0.765 3.347 10.818 1.00 96.62 91 THR A O 1
ATOM 689 N N . VAL A 1 92 ? -0.759 1.820 11.474 1.00 96.31 92 VAL A N 1
ATOM 690 C CA . VAL A 1 92 ? -1.919 2.407 10.803 1.00 96.31 92 VAL A CA 1
ATOM 691 C C . VAL A 1 92 ? -2.862 2.992 11.843 1.00 96.31 92 VAL A C 1
ATOM 693 O O . VAL A 1 92 ? -3.371 2.271 12.696 1.00 96.31 92 VAL A O 1
ATOM 696 N N . THR A 1 93 ? -3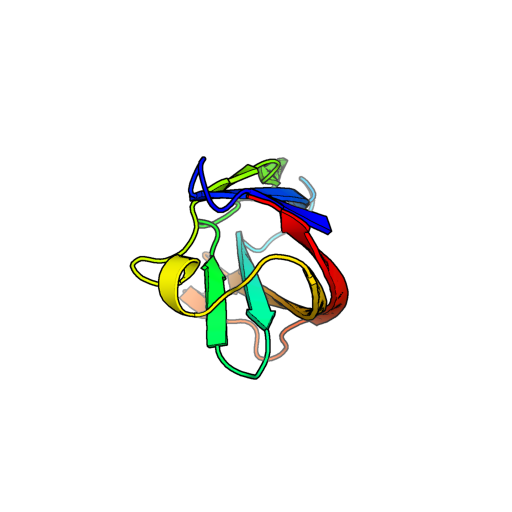.132 4.287 11.742 1.00 97.25 93 THR A N 1
ATOM 697 C CA . THR A 1 93 ? -4.169 4.964 12.522 1.00 97.25 93 THR A CA 1
ATOM 698 C C . THR A 1 93 ? -5.424 5.066 11.667 1.00 97.25 93 THR A C 1
ATOM 700 O O . THR A 1 93 ? -5.390 5.598 10.560 1.00 97.25 93 THR A O 1
ATOM 703 N N . VAL A 1 94 ? -6.541 4.552 12.164 1.00 96.75 94 VAL A N 1
ATOM 704 C CA . VAL A 1 94 ? -7.840 4.597 11.494 1.00 96.75 94 VAL A CA 1
ATOM 705 C C . VAL A 1 94 ? -8.726 5.603 12.213 1.00 96.75 94 VAL A C 1
ATOM 707 O O . VAL A 1 94 ? -8.962 5.491 13.418 1.00 96.75 94 VAL A O 1
ATOM 710 N N . THR A 1 95 ? -9.234 6.573 11.466 1.00 96.25 95 THR A N 1
ATOM 711 C CA . THR A 1 95 ? -10.162 7.603 11.925 1.00 96.25 95 THR A CA 1
ATOM 712 C C . THR A 1 95 ? -11.484 7.504 11.172 1.00 96.25 95 THR A C 1
ATOM 714 O O . THR A 1 95 ? -11.606 6.835 10.141 1.00 96.25 95 THR A O 1
ATOM 717 N N . LYS A 1 96 ? -12.508 8.138 11.736 1.00 87.31 96 LYS A N 1
ATOM 718 C CA . LYS A 1 96 ? -13.852 8.197 11.176 1.00 87.31 96 LYS A CA 1
ATOM 719 C C . LYS A 1 96 ? -14.292 9.645 11.084 1.00 87.31 96 LYS A C 1
ATOM 721 O O . LYS A 1 96 ? -13.982 10.397 12.032 1.00 87.31 96 LYS A O 1
#

Secondary structure (DSSP, 8-state):
-EEETTTTEEEEEEE--TT-SSEEEEEEEETTEEEEE---B-TT-EEEEEEPPTTGGGT--SEEEEEEEEEEEEETTTTEE-S--EEEEEEEEEE-

pLDDT: mean 93.15, std 3.34, range [81.81, 97.31]

Radius of gyration: 13.8 Å; chains: 1; bounding box: 33×23×37 Å